Protein AF-A0A549T3A5-F1 (afdb_monomer)

Structure (mmCIF, N/CA/C/O backbone):
data_AF-A0A549T3A5-F1
#
_entry.id   AF-A0A549T3A5-F1
#
loop_
_atom_site.group_PDB
_atom_site.id
_atom_site.type_symbol
_atom_site.label_atom_id
_atom_site.label_alt_id
_atom_site.label_comp_id
_atom_site.label_asym_id
_atom_site.label_entity_id
_atom_site.label_seq_id
_atom_site.pdbx_PDB_ins_code
_atom_site.Cartn_x
_atom_site.Cartn_y
_atom_site.Cartn_z
_atom_site.occupancy
_atom_site.B_iso_or_equiv
_atom_site.auth_seq_id
_atom_site.auth_comp_id
_atom_site.auth_asym_id
_atom_site.auth_atom_id
_atom_site.pdbx_PDB_model_num
ATOM 1 N N . MET A 1 1 ? 4.733 -8.637 24.201 1.00 44.66 1 MET A N 1
ATOM 2 C CA . MET A 1 1 ? 5.366 -8.102 22.976 1.00 44.66 1 MET A CA 1
ATOM 3 C C . MET A 1 1 ? 4.245 -7.622 22.065 1.00 44.66 1 MET A C 1
ATOM 5 O O . MET A 1 1 ? 3.293 -8.374 21.886 1.00 44.66 1 MET A O 1
ATOM 9 N N . ARG A 1 2 ? 4.259 -6.361 21.609 1.00 56.56 2 ARG A N 1
ATOM 10 C CA . ARG A 1 2 ? 3.266 -5.871 20.633 1.00 56.56 2 ARG A CA 1
ATOM 11 C C . ARG A 1 2 ? 3.615 -6.485 19.278 1.00 56.56 2 ARG A C 1
ATOM 13 O O . ARG A 1 2 ? 4.779 -6.457 18.906 1.00 56.56 2 ARG A O 1
ATOM 20 N N . SER A 1 3 ? 2.642 -7.052 18.569 1.00 67.75 3 SER A N 1
ATOM 21 C CA . SER A 1 3 ? 2.869 -7.492 17.190 1.00 67.75 3 SER A CA 1
ATOM 22 C C . SER A 1 3 ? 3.254 -6.287 16.320 1.00 67.75 3 SER A C 1
ATOM 24 O O . SER A 1 3 ? 2.681 -5.211 16.525 1.00 67.75 3 SER A O 1
ATOM 26 N N . PRO A 1 4 ? 4.191 -6.445 15.369 1.00 80.88 4 PRO A N 1
ATOM 27 C CA . PRO A 1 4 ? 4.585 -5.362 14.477 1.00 80.88 4 PRO A CA 1
ATOM 28 C C . PRO A 1 4 ? 3.383 -4.869 13.663 1.00 80.88 4 PRO A C 1
ATOM 30 O O . PRO A 1 4 ? 2.460 -5.632 13.358 1.00 80.88 4 PRO A O 1
ATOM 33 N N . ALA A 1 5 ? 3.380 -3.578 13.325 1.00 88.69 5 ALA A N 1
ATOM 34 C CA . ALA A 1 5 ? 2.306 -2.991 12.536 1.00 88.69 5 ALA A CA 1
ATOM 35 C C . ALA A 1 5 ? 2.225 -3.657 11.153 1.00 88.69 5 ALA A C 1
ATOM 37 O O . ALA A 1 5 ? 3.236 -3.957 10.514 1.00 88.69 5 ALA A O 1
ATOM 38 N N . ARG A 1 6 ? 0.998 -3.879 10.676 1.00 96.06 6 ARG A N 1
ATOM 39 C CA . ARG A 1 6 ? 0.755 -4.353 9.311 1.00 96.06 6 ARG A CA 1
ATOM 40 C C . ARG A 1 6 ? 0.978 -3.210 8.327 1.00 96.06 6 ARG A C 1
ATOM 42 O O . ARG A 1 6 ? 0.420 -2.124 8.515 1.00 96.06 6 ARG A O 1
ATOM 49 N N . LEU A 1 7 ? 1.763 -3.485 7.289 1.00 98.06 7 LEU A N 1
ATOM 50 C CA . LEU A 1 7 ? 2.122 -2.524 6.252 1.00 98.06 7 LEU A CA 1
ATOM 51 C C . LEU A 1 7 ? 1.166 -2.619 5.064 1.00 98.06 7 LEU A C 1
ATOM 53 O O . LEU A 1 7 ? 0.829 -3.714 4.609 1.00 98.06 7 LEU A O 1
ATOM 57 N N . TYR A 1 8 ? 0.774 -1.468 4.534 1.00 98.62 8 TYR A N 1
ATOM 58 C CA . TYR A 1 8 ? 0.160 -1.336 3.221 1.00 98.62 8 TYR A CA 1
ATOM 59 C C . TYR A 1 8 ? 1.136 -0.652 2.258 1.00 98.62 8 TYR A C 1
ATOM 61 O O . TYR A 1 8 ? 1.760 0.343 2.624 1.00 98.62 8 TYR A O 1
ATOM 69 N N . LEU A 1 9 ? 1.247 -1.169 1.037 1.00 98.56 9 LEU A N 1
ATOM 70 C CA . LEU A 1 9 ? 2.078 -0.634 -0.036 1.00 98.56 9 LEU A CA 1
ATOM 71 C C . LEU A 1 9 ? 1.179 -0.040 -1.115 1.00 98.56 9 LEU A C 1
ATOM 73 O O . LEU A 1 9 ? 0.385 -0.748 -1.743 1.00 98.56 9 LEU A O 1
ATOM 77 N N . ASP A 1 10 ? 1.320 1.260 -1.335 1.00 98.31 10 ASP A N 1
ATOM 78 C CA . ASP A 1 10 ? 0.725 1.932 -2.478 1.00 98.31 10 ASP A CA 1
ATOM 79 C C . ASP A 1 10 ? 1.409 1.522 -3.796 1.00 98.31 10 ASP A C 1
ATOM 81 O O . ASP A 1 10 ? 2.513 0.972 -3.808 1.00 98.31 10 ASP A O 1
ATOM 85 N N . THR A 1 11 ? 0.778 1.809 -4.932 1.00 98.31 11 THR A N 1
ATOM 86 C CA . THR A 1 11 ? 1.299 1.421 -6.248 1.00 98.31 11 THR A CA 1
ATOM 87 C C . THR A 1 11 ? 2.662 2.046 -6.528 1.00 98.31 11 THR A C 1
ATOM 89 O O . THR A 1 11 ? 3.558 1.372 -7.032 1.00 98.31 11 THR A O 1
ATOM 92 N N . ASN A 1 12 ? 2.868 3.309 -6.139 1.00 98.00 12 ASN A N 1
ATOM 93 C CA . ASN A 1 12 ? 4.163 3.974 -6.309 1.00 98.00 12 ASN A CA 1
AT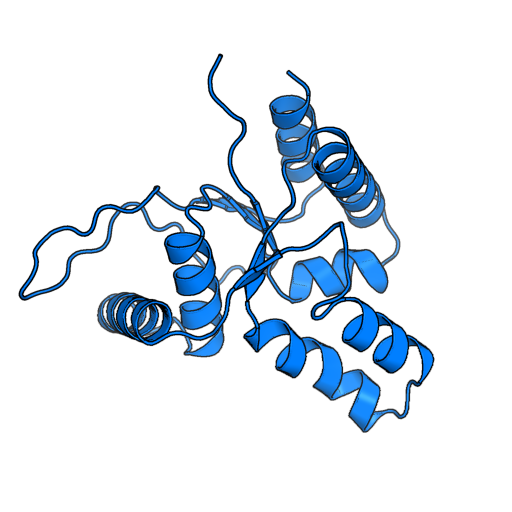OM 94 C C . ASN A 1 12 ? 5.299 3.306 -5.507 1.00 98.00 12 ASN A C 1
ATOM 96 O O . ASN A 1 12 ? 6.448 3.371 -5.934 1.00 98.00 12 ASN A O 1
ATOM 100 N N . ILE A 1 13 ? 4.989 2.600 -4.415 1.00 98.50 13 ILE A N 1
ATOM 101 C CA . ILE A 1 13 ? 5.972 1.852 -3.623 1.00 98.50 13 ILE A CA 1
ATOM 102 C C . ILE A 1 13 ? 6.375 0.566 -4.332 1.00 98.50 13 ILE A C 1
ATOM 104 O O . ILE A 1 13 ? 7.544 0.192 -4.330 1.00 98.50 13 ILE A O 1
ATOM 108 N N . LEU A 1 14 ? 5.425 -0.101 -4.986 1.00 97.88 14 LEU A N 1
ATOM 109 C CA . LEU A 1 14 ? 5.731 -1.279 -5.793 1.00 97.88 14 LEU A CA 1
ATOM 110 C C . LEU A 1 14 ? 6.549 -0.918 -7.041 1.00 97.88 14 LEU A C 1
ATOM 112 O O . LEU A 1 14 ? 7.467 -1.655 -7.402 1.00 97.88 14 LEU A O 1
ATOM 116 N N . ILE A 1 15 ? 6.270 0.241 -7.647 1.00 97.88 15 ILE A N 1
ATOM 117 C CA . ILE A 1 15 ? 7.094 0.806 -8.725 1.00 97.88 15 ILE A CA 1
ATOM 118 C C . ILE A 1 15 ? 8.499 1.130 -8.199 1.00 97.88 15 ILE A C 1
ATOM 120 O O . ILE A 1 15 ? 9.477 0.716 -8.816 1.00 97.88 15 ILE A O 1
ATOM 124 N N . LEU A 1 16 ? 8.620 1.798 -7.041 1.00 97.69 16 LEU A N 1
ATOM 125 C CA . LEU A 1 16 ? 9.909 2.064 -6.385 1.00 97.69 16 LEU A CA 1
ATOM 126 C C . LEU A 1 16 ? 10.706 0.771 -6.181 1.00 97.69 16 LEU A C 1
ATOM 128 O O . LEU A 1 16 ? 11.884 0.718 -6.515 1.00 97.69 16 LEU A O 1
ATOM 132 N N . PHE A 1 17 ? 10.058 -0.285 -5.689 1.00 97.56 17 PHE A N 1
ATOM 133 C CA . PHE A 1 17 ? 10.701 -1.571 -5.440 1.00 97.56 17 PHE A CA 1
ATOM 134 C C . PHE A 1 17 ? 11.262 -2.229 -6.710 1.00 97.56 17 PHE A C 1
ATOM 136 O O . PHE A 1 17 ? 12.339 -2.829 -6.656 1.00 97.56 17 PHE A O 1
ATOM 143 N N . LYS A 1 18 ? 10.539 -2.148 -7.836 1.00 96.69 18 LYS A N 1
ATOM 144 C CA . LYS A 1 18 ? 10.868 -2.893 -9.063 1.00 96.69 18 LYS A CA 1
ATOM 145 C C . LYS A 1 18 ? 11.641 -2.100 -10.108 1.00 96.69 18 LYS A C 1
ATOM 147 O O . LYS A 1 18 ? 12.462 -2.695 -10.802 1.00 96.69 18 LYS A O 1
ATOM 152 N N . GLU A 1 19 ? 11.346 -0.818 -10.273 1.00 96.25 19 GLU A N 1
ATOM 153 C CA . GLU A 1 19 ? 11.798 -0.033 -11.429 1.00 96.25 19 GLU A CA 1
ATOM 154 C C . GLU A 1 19 ? 12.895 0.983 -11.091 1.00 96.25 19 GLU A C 1
ATOM 156 O O . GLU A 1 19 ? 13.583 1.456 -11.993 1.00 96.25 19 GLU A O 1
ATOM 161 N N . ILE A 1 20 ? 13.082 1.327 -9.815 1.00 94.88 20 ILE A N 1
ATOM 162 C CA . ILE A 1 20 ? 14.032 2.362 -9.387 1.00 94.88 20 ILE A CA 1
ATOM 163 C C . ILE A 1 20 ? 15.301 1.713 -8.828 1.00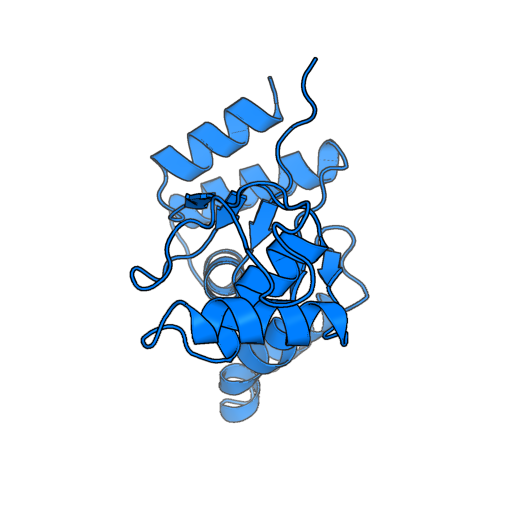 94.88 20 ILE A C 1
ATOM 165 O O . ILE A 1 20 ? 15.275 0.586 -8.345 1.00 94.88 20 ILE A O 1
ATOM 169 N N . GLN A 1 21 ? 16.429 2.414 -8.914 1.00 94.69 21 GLN A N 1
ATOM 170 C CA . GLN A 1 21 ? 17.692 2.030 -8.283 1.00 94.69 21 GLN A CA 1
ATOM 171 C C . GLN A 1 21 ? 18.116 3.153 -7.338 1.00 94.69 21 GLN A C 1
ATOM 173 O O . GLN A 1 21 ? 18.093 4.319 -7.734 1.00 94.69 21 GLN A O 1
ATOM 178 N N . GLY A 1 22 ? 18.485 2.813 -6.106 1.00 95.00 22 GLY A N 1
ATOM 179 C CA . GLY A 1 22 ? 18.926 3.790 -5.116 1.00 95.00 22 GLY A CA 1
ATOM 180 C C . GLY A 1 22 ? 18.743 3.319 -3.671 1.00 95.00 22 GLY A C 1
ATOM 181 O O . GLY A 1 22 ? 18.157 2.256 -3.443 1.00 95.00 22 GLY A O 1
ATOM 182 N N . PRO A 1 23 ? 19.210 4.119 -2.696 1.00 95.06 23 PRO A N 1
ATOM 183 C CA . PRO A 1 23 ? 19.193 3.760 -1.277 1.00 95.06 23 PRO A CA 1
ATOM 184 C C . PRO A 1 23 ? 17.796 3.407 -0.757 1.00 95.06 23 PRO A C 1
ATOM 186 O O . PRO A 1 23 ? 17.624 2.425 -0.036 1.00 95.06 23 PRO A O 1
ATOM 189 N N . GLU A 1 24 ? 16.767 4.151 -1.164 1.00 96.06 24 GLU A N 1
ATOM 190 C CA . GLU A 1 24 ? 15.383 3.898 -0.765 1.00 96.06 24 GLU A CA 1
ATOM 191 C C . GLU A 1 24 ? 14.883 2.546 -1.281 1.00 96.06 24 GLU A C 1
ATOM 193 O O . GLU A 1 24 ? 14.196 1.820 -0.562 1.00 96.06 24 GLU A O 1
ATOM 198 N N . GLN A 1 25 ? 15.260 2.167 -2.506 1.00 97.25 25 GLN A N 1
ATOM 199 C CA . GLN A 1 25 ? 14.890 0.870 -3.066 1.00 97.25 25 GLN A CA 1
ATOM 200 C C . GLN A 1 25 ? 15.596 -0.277 -2.331 1.00 97.25 25 GLN A C 1
ATOM 202 O O . GLN A 1 25 ? 14.946 -1.271 -2.003 1.00 97.25 25 GLN A O 1
ATOM 207 N N . GLU A 1 26 ? 16.881 -0.127 -2.002 1.00 97.25 26 GLU A N 1
ATOM 208 C CA . GLU A 1 26 ? 17.642 -1.123 -1.237 1.00 97.25 26 GLU A CA 1
ATOM 209 C C . GLU A 1 26 ? 17.057 -1.322 0.169 1.00 97.25 26 GLU A C 1
ATOM 211 O O . GLU A 1 26 ? 16.871 -2.454 0.630 1.00 97.25 26 GLU A O 1
ATOM 216 N N . ARG A 1 27 ? 16.698 -0.223 0.844 1.00 97.44 27 ARG A N 1
ATOM 217 C CA . ARG A 1 27 ? 16.055 -0.255 2.166 1.00 97.44 27 ARG A CA 1
ATOM 218 C C . ARG A 1 27 ? 14.668 -0.876 2.106 1.00 97.44 27 ARG A C 1
ATOM 220 O O . ARG A 1 27 ? 14.338 -1.704 2.954 1.00 97.44 27 ARG A O 1
ATOM 227 N N . LEU A 1 28 ? 13.875 -0.538 1.091 1.00 98.00 28 LEU A N 1
ATOM 228 C CA . LEU A 1 28 ? 12.571 -1.151 0.870 1.00 98.00 28 LEU A CA 1
ATOM 229 C C . LEU A 1 28 ? 12.708 -2.658 0.612 1.00 98.00 28 LEU A C 1
ATOM 231 O O . LEU A 1 28 ? 11.960 -3.443 1.188 1.00 98.00 28 LEU A O 1
ATOM 235 N N . ALA A 1 29 ? 13.689 -3.087 -0.183 1.00 97.56 29 ALA A N 1
ATOM 236 C CA . ALA A 1 29 ? 13.949 -4.503 -0.423 1.00 97.56 29 ALA A CA 1
ATOM 237 C C . ALA A 1 29 ? 14.314 -5.250 0.872 1.00 97.56 29 ALA A C 1
ATOM 239 O O . ALA A 1 29 ? 13.790 -6.340 1.117 1.00 97.56 29 ALA A O 1
ATOM 240 N N . ALA A 1 30 ? 15.148 -4.653 1.729 1.00 97.25 30 ALA A N 1
ATOM 241 C CA . ALA A 1 30 ? 15.482 -5.209 3.040 1.00 97.25 30 ALA A CA 1
ATOM 242 C C . ALA A 1 30 ? 14.249 -5.320 3.957 1.00 97.25 30 ALA A C 1
ATOM 244 O O . ALA A 1 30 ? 14.030 -6.368 4.569 1.00 97.25 30 ALA A O 1
ATOM 245 N N . LEU A 1 31 ? 13.402 -4.286 3.993 1.00 97.44 31 LEU A N 1
ATOM 246 C CA . LEU A 1 31 ? 12.131 -4.293 4.724 1.00 97.44 31 LEU A CA 1
ATOM 247 C C . LEU A 1 31 ? 11.206 -5.419 4.251 1.00 97.44 31 LEU A C 1
ATOM 249 O O . LEU A 1 31 ? 10.711 -6.197 5.066 1.00 97.44 31 LEU A O 1
ATOM 253 N N . LEU A 1 32 ? 11.008 -5.561 2.939 1.00 96.75 32 LEU A N 1
ATOM 254 C CA . LEU A 1 32 ? 10.151 -6.607 2.374 1.00 96.75 32 LEU A CA 1
ATOM 255 C C . LEU A 1 32 ? 10.713 -8.016 2.620 1.00 96.75 32 LEU A C 1
ATOM 257 O O . LEU A 1 32 ? 9.950 -8.950 2.884 1.00 96.75 32 LEU A O 1
ATOM 261 N N . ALA A 1 33 ? 12.038 -8.179 2.588 1.00 96.31 33 ALA A N 1
ATOM 262 C CA . ALA A 1 33 ? 12.691 -9.439 2.931 1.00 96.31 33 ALA A CA 1
ATOM 263 C C . ALA A 1 33 ? 12.464 -9.818 4.406 1.00 96.31 33 ALA A C 1
ATOM 265 O O . ALA A 1 33 ? 12.121 -10.970 4.687 1.00 96.31 33 ALA A O 1
ATOM 266 N N . ALA A 1 34 ? 12.579 -8.857 5.328 1.00 95.62 34 ALA A N 1
ATOM 267 C CA . ALA A 1 34 ? 12.289 -9.059 6.749 1.00 95.62 34 ALA A CA 1
ATOM 268 C C . ALA A 1 34 ? 10.801 -9.364 7.000 1.00 95.62 34 ALA A C 1
ATOM 270 O O . ALA A 1 34 ? 10.468 -10.290 7.738 1.00 95.62 34 ALA A O 1
ATOM 271 N N . CYS A 1 35 ? 9.887 -8.662 6.323 1.00 95.38 35 CYS A N 1
ATOM 272 C CA . CYS A 1 35 ? 8.454 -8.968 6.357 1.00 95.38 35 CYS A CA 1
ATOM 273 C C . CYS A 1 35 ? 8.182 -10.425 5.978 1.00 95.38 35 CYS A C 1
ATOM 275 O O . CYS A 1 35 ? 7.432 -11.123 6.662 1.00 95.38 35 CYS A O 1
ATOM 277 N N . ARG A 1 36 ? 8.816 -10.900 4.902 1.00 94.06 36 ARG A N 1
ATOM 278 C CA . ARG A 1 36 ? 8.665 -12.278 4.437 1.00 94.06 36 ARG A CA 1
ATOM 279 C C . ARG A 1 36 ? 9.236 -13.290 5.430 1.00 94.06 36 ARG A C 1
ATOM 281 O O . ARG A 1 36 ? 8.579 -14.298 5.674 1.00 94.06 36 ARG A O 1
ATOM 288 N N . SER A 1 37 ? 10.424 -13.052 5.991 1.00 93.31 37 SER A N 1
ATOM 289 C CA . SER A 1 37 ? 11.053 -13.991 6.933 1.00 93.31 37 SER A CA 1
ATOM 290 C C . SER A 1 37 ? 10.273 -14.123 8.243 1.00 93.31 37 SER A C 1
ATOM 292 O O . SER A 1 37 ? 10.205 -15.213 8.805 1.00 93.31 37 SER A O 1
ATOM 294 N N . LEU A 1 38 ? 9.630 -13.041 8.687 1.00 93.00 38 LEU A N 1
ATOM 295 C CA . LEU A 1 38 ? 8.828 -12.994 9.912 1.00 93.00 38 LEU A CA 1
ATOM 296 C C . LEU A 1 38 ? 7.348 -13.353 9.692 1.00 93.00 38 LEU A C 1
ATOM 298 O O . LEU A 1 38 ? 6.570 -13.372 10.643 1.00 93.00 38 LEU A O 1
ATOM 302 N N . GLY A 1 39 ? 6.929 -13.607 8.448 1.00 92.62 39 GLY A N 1
ATOM 303 C CA . GLY A 1 39 ? 5.528 -13.874 8.104 1.00 92.62 39 GLY A CA 1
ATOM 304 C C .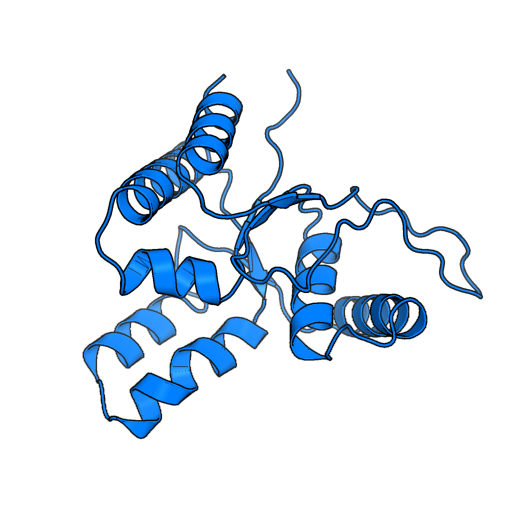 GLY A 1 39 ? 4.599 -12.654 8.209 1.00 92.62 39 GLY A C 1
ATOM 305 O O . GLY A 1 39 ? 3.382 -12.807 8.109 1.00 92.62 39 GLY A O 1
ATOM 306 N N . ASN A 1 40 ? 5.139 -11.441 8.369 1.00 93.56 40 ASN A N 1
ATOM 307 C CA . ASN A 1 40 ? 4.383 -10.185 8.367 1.00 93.56 40 ASN A CA 1
ATOM 308 C C . ASN A 1 40 ? 4.238 -9.646 6.934 1.00 93.56 40 ASN A C 1
ATOM 310 O O . ASN A 1 40 ? 4.789 -8.604 6.578 1.00 93.56 40 ASN A O 1
ATOM 314 N N . ILE A 1 41 ? 3.543 -10.411 6.090 1.00 95.62 41 ILE A N 1
ATOM 315 C CA . ILE A 1 41 ? 3.410 -10.136 4.655 1.00 95.62 41 ILE A CA 1
ATOM 316 C C . ILE A 1 41 ? 2.610 -8.830 4.432 1.00 95.62 41 ILE A C 1
ATOM 318 O O . ILE A 1 41 ? 1.474 -8.737 4.910 1.00 95.62 41 ILE A O 1
ATOM 322 N N . PRO A 1 42 ? 3.155 -7.840 3.696 1.00 97.38 42 PRO A N 1
ATOM 323 C CA . PRO A 1 42 ? 2.493 -6.562 3.435 1.00 97.38 42 PRO A CA 1
ATOM 324 C C . PRO A 1 42 ? 1.252 -6.707 2.548 1.00 97.38 42 PRO A C 1
ATOM 326 O O . PRO A 1 42 ? 1.070 -7.710 1.858 1.00 97.38 42 PRO A O 1
ATOM 329 N N . PHE A 1 43 ? 0.408 -5.676 2.545 1.00 98.00 43 PHE A N 1
ATOM 330 C CA . PHE A 1 43 ? -0.840 -5.625 1.786 1.00 98.00 43 PHE A CA 1
ATOM 331 C C . PHE A 1 43 ? -0.795 -4.579 0.670 1.00 98.00 43 PHE A C 1
ATOM 333 O O . PHE A 1 43 ? -0.144 -3.551 0.801 1.00 98.00 43 PHE A O 1
ATOM 340 N N . THR A 1 44 ? -1.556 -4.799 -0.394 1.00 98.31 44 THR A N 1
ATOM 341 C CA . THR A 1 44 ? -1.938 -3.772 -1.374 1.00 98.31 44 THR A CA 1
ATOM 342 C C . THR A 1 44 ? -3.382 -4.002 -1.840 1.00 98.31 44 THR A C 1
ATOM 344 O O . THR A 1 44 ? -4.020 -4.969 -1.416 1.00 98.31 44 THR A O 1
ATOM 347 N N . SER A 1 45 ? -3.939 -3.140 -2.690 1.00 97.94 45 SER A N 1
ATOM 348 C CA . SER A 1 45 ? -5.288 -3.309 -3.250 1.00 97.94 45 SER A CA 1
ATOM 349 C C . SER A 1 45 ? -5.254 -4.088 -4.564 1.00 97.94 45 SER A C 1
ATOM 351 O O . SER A 1 45 ? -4.308 -3.976 -5.334 1.00 97.94 45 SER A O 1
ATOM 353 N N . MET A 1 46 ? -6.331 -4.807 -4.900 1.00 96.31 46 MET A N 1
ATOM 354 C CA . MET A 1 46 ? -6.521 -5.323 -6.266 1.00 96.31 46 MET A CA 1
ATOM 355 C C . MET A 1 46 ? -6.541 -4.197 -7.313 1.00 96.31 46 MET A C 1
ATOM 357 O O . MET A 1 46 ? -6.270 -4.462 -8.482 1.00 96.31 46 MET A O 1
ATOM 361 N N . LEU A 1 47 ? -6.831 -2.948 -6.917 1.00 97.75 47 LEU A N 1
ATOM 362 C CA . LEU A 1 47 ? -6.754 -1.790 -7.812 1.00 97.75 47 LEU A CA 1
ATOM 363 C C . LEU A 1 47 ? -5.345 -1.589 -8.389 1.00 97.75 47 LEU A C 1
ATOM 365 O O . LEU A 1 47 ? -5.213 -1.259 -9.567 1.00 97.75 47 LEU A O 1
ATOM 369 N N . THR A 1 48 ? -4.309 -1.883 -7.603 1.00 97.50 48 THR A N 1
ATOM 370 C CA . THR A 1 48 ? -2.901 -1.776 -8.000 1.00 97.50 48 THR A CA 1
ATOM 371 C C . THR A 1 48 ? -2.579 -2.560 -9.266 1.00 97.50 48 THR A C 1
ATOM 373 O O . THR A 1 48 ? -1.734 -2.133 -10.046 1.00 97.50 48 THR A O 1
ATOM 376 N N . TYR A 1 49 ? -3.286 -3.662 -9.533 1.00 96.25 49 TYR A N 1
ATOM 377 C CA . TYR A 1 49 ? -3.129 -4.404 -10.784 1.00 96.25 49 TYR A CA 1
ATOM 378 C C . TYR A 1 49 ? -3.422 -3.533 -12.011 1.00 96.25 49 TYR A C 1
ATOM 380 O O . TYR A 1 49 ? -2.636 -3.493 -12.957 1.00 96.25 49 TYR A O 1
ATOM 388 N N . SER A 1 50 ? -4.528 -2.785 -11.965 1.00 96.19 50 SER A N 1
ATOM 389 C CA . SER A 1 50 ? -4.890 -1.870 -13.044 1.00 96.19 50 SER A CA 1
ATOM 390 C C . SER A 1 50 ? -3.879 -0.740 -13.176 1.00 96.19 50 SER A C 1
ATOM 392 O O . SER A 1 50 ? -3.609 -0.319 -14.293 1.00 96.19 50 SER A O 1
ATOM 394 N N . GLU A 1 51 ? -3.349 -0.230 -12.066 1.00 97.81 51 GLU A N 1
ATOM 395 C CA . GLU A 1 51 ? -2.448 0.923 -12.072 1.00 97.81 51 GLU A CA 1
ATOM 396 C C . GLU A 1 51 ? -1.044 0.566 -12.577 1.00 97.81 51 GLU A C 1
ATOM 398 O O . GLU A 1 51 ? -0.475 1.307 -13.380 1.00 97.81 51 GLU A O 1
ATOM 403 N N . LEU A 1 52 ? -0.511 -0.589 -12.167 1.00 97.62 52 LEU A N 1
ATOM 404 C CA . LEU A 1 52 ? 0.804 -1.075 -12.591 1.00 97.62 52 LEU A CA 1
ATOM 405 C C . LEU A 1 52 ? 0.855 -1.402 -14.085 1.00 97.62 52 LEU A C 1
ATOM 407 O O . LEU A 1 52 ? 1.876 -1.167 -14.728 1.00 97.62 52 LEU A O 1
ATOM 411 N N . LEU A 1 53 ? -0.228 -1.939 -14.655 1.00 97.31 53 LEU A N 1
ATOM 412 C CA . LEU A 1 53 ? -0.215 -2.454 -16.024 1.00 97.31 53 LEU A CA 1
ATOM 413 C C . LEU A 1 53 ? -0.402 -1.397 -17.117 1.00 97.31 53 LEU A C 1
ATOM 415 O O . LEU A 1 53 ? -0.034 -1.670 -18.259 1.00 97.31 53 LEU A O 1
ATOM 419 N N . VAL A 1 54 ? -0.912 -0.195 -16.813 1.00 96.81 54 VAL A N 1
ATOM 420 C CA . VAL A 1 54 ? -1.222 0.812 -17.852 1.00 96.81 54 VAL A CA 1
ATOM 421 C C . VAL A 1 54 ? -0.009 1.117 -18.735 1.00 96.81 54 VAL A C 1
ATOM 423 O O . VAL A 1 54 ? -0.090 1.004 -19.959 1.00 96.81 54 VAL A O 1
ATOM 426 N N . LYS A 1 55 ? 1.124 1.499 -18.130 1.00 97.12 55 LYS A N 1
ATOM 427 C CA . LYS A 1 55 ? 2.332 1.882 -18.880 1.00 97.12 55 LYS A CA 1
ATOM 428 C C . LYS A 1 55 ? 3.008 0.683 -19.563 1.00 97.12 55 LYS A C 1
ATOM 430 O O . LYS A 1 55 ? 3.312 0.806 -20.750 1.00 97.12 55 LYS A O 1
ATOM 435 N N . PRO A 1 56 ? 3.233 -0.466 -18.891 1.00 97.56 56 PRO A N 1
ATOM 436 C CA . PRO A 1 56 ? 3.800 -1.644 -19.541 1.00 97.56 56 PRO A CA 1
ATOM 437 C C . PRO A 1 56 ? 2.989 -2.130 -20.744 1.00 97.56 56 PRO A C 1
ATOM 439 O O . PRO A 1 56 ? 3.583 -2.407 -21.784 1.00 97.56 56 PRO A O 1
ATOM 442 N N . LEU A 1 57 ? 1.653 -2.167 -20.644 1.00 98.25 57 LEU A N 1
ATOM 443 C CA . LEU A 1 57 ? 0.780 -2.564 -21.753 1.00 98.25 57 LEU A CA 1
ATOM 444 C C . LEU A 1 57 ? 0.856 -1.577 -22.920 1.00 98.25 57 LEU A C 1
ATOM 446 O O . LEU A 1 57 ? 1.015 -2.002 -24.061 1.00 98.25 57 LEU A O 1
ATOM 450 N N . ALA A 1 58 ? 0.798 -0.270 -22.643 1.00 98.06 58 ALA A N 1
ATOM 451 C CA . ALA A 1 58 ? 0.894 0.759 -23.678 1.00 98.06 58 ALA A CA 1
ATOM 452 C C . ALA A 1 58 ? 2.228 0.706 -24.445 1.00 98.06 58 ALA A C 1
ATOM 454 O O . ALA A 1 58 ? 2.257 0.945 -25.650 1.00 98.06 58 ALA A O 1
ATOM 455 N N . ASN A 1 59 ? 3.317 0.359 -23.755 1.00 97.56 59 ASN A N 1
ATOM 456 C CA . ASN A 1 59 ? 4.663 0.314 -24.327 1.00 97.56 59 ASN A CA 1
ATOM 457 C C . ASN A 1 59 ? 5.071 -1.075 -24.847 1.00 97.56 59 ASN A C 1
ATOM 459 O O . ASN A 1 59 ? 6.178 -1.225 -25.360 1.00 97.56 59 ASN A O 1
ATOM 463 N N . GLY A 1 60 ? 4.234 -2.103 -24.677 1.00 97.50 60 GLY A N 1
ATOM 464 C CA . GLY A 1 60 ? 4.586 -3.485 -25.016 1.00 97.50 60 GLY A CA 1
ATOM 465 C C . GLY A 1 60 ? 5.757 -4.053 -24.201 1.00 97.50 60 GLY A C 1
ATOM 466 O O . GLY A 1 60 ? 6.470 -4.931 -24.687 1.00 97.50 60 GLY A O 1
ATOM 467 N N . ASN A 1 61 ? 5.985 -3.565 -22.975 1.00 98.06 61 ASN A N 1
ATOM 468 C CA . ASN A 1 61 ? 7.074 -4.030 -22.112 1.00 98.06 61 ASN A CA 1
ATOM 469 C C . ASN A 1 61 ? 6.709 -5.377 -21.470 1.00 98.06 61 ASN A C 1
ATOM 471 O O . ASN A 1 61 ? 6.132 -5.429 -20.382 1.00 98.06 61 ASN A O 1
ATOM 475 N N . ARG A 1 62 ? 7.044 -6.464 -22.171 1.00 97.88 62 ARG A N 1
ATOM 476 C CA . ARG A 1 62 ? 6.704 -7.841 -21.782 1.00 97.88 62 ARG A CA 1
ATOM 477 C C . ARG A 1 62 ? 7.239 -8.215 -20.399 1.00 97.88 62 ARG A C 1
ATOM 479 O O . ARG A 1 62 ? 6.487 -8.782 -19.616 1.00 97.88 62 ARG A O 1
ATOM 486 N N . ASP A 1 63 ? 8.465 -7.818 -20.070 1.00 97.31 63 ASP A N 1
ATOM 487 C CA . ASP A 1 63 ? 9.110 -8.171 -18.799 1.00 97.31 63 ASP A CA 1
ATOM 488 C C . ASP A 1 63 ? 8.371 -7.580 -17.586 1.00 97.31 63 ASP A C 1
ATOM 490 O O . ASP A 1 63 ? 8.191 -8.248 -16.560 1.00 97.31 63 ASP A O 1
ATOM 494 N N . LEU A 1 64 ? 7.916 -6.324 -17.685 1.00 96.88 64 LEU A N 1
ATOM 495 C CA . LEU A 1 64 ? 7.122 -5.695 -16.624 1.00 96.88 64 LEU A CA 1
ATOM 496 C C . LEU A 1 64 ? 5.705 -6.265 -16.550 1.00 96.88 64 LEU A C 1
ATOM 498 O O . LEU A 1 64 ? 5.203 -6.453 -15.444 1.00 96.88 64 LEU A O 1
ATOM 502 N N . ILE A 1 65 ? 5.081 -6.580 -17.690 1.00 96.94 65 ILE A N 1
ATOM 503 C CA . ILE A 1 65 ? 3.766 -7.238 -17.716 1.00 96.94 65 ILE A CA 1
ATOM 504 C C . ILE A 1 65 ? 3.849 -8.579 -16.979 1.00 96.94 65 ILE A C 1
ATOM 506 O O . ILE A 1 65 ? 3.132 -8.779 -16.002 1.00 96.94 65 ILE A O 1
ATOM 510 N N . GLU A 1 66 ? 4.780 -9.452 -17.371 1.00 95.38 66 GLU A N 1
ATOM 511 C CA . GLU A 1 66 ? 4.963 -10.768 -16.747 1.00 95.38 66 GLU A CA 1
ATOM 512 C C . GLU A 1 66 ? 5.290 -10.648 -15.251 1.00 95.38 66 GLU A C 1
ATOM 514 O O . GLU A 1 66 ? 4.749 -11.394 -14.430 1.00 95.38 66 GLU A O 1
ATOM 519 N N . THR A 1 67 ? 6.117 -9.667 -14.867 1.00 94.81 67 THR A N 1
ATOM 520 C CA . THR A 1 67 ? 6.420 -9.401 -13.452 1.00 94.81 67 THR A CA 1
ATOM 521 C C . THR A 1 67 ? 5.157 -9.028 -12.668 1.00 94.81 67 THR A C 1
ATOM 523 O O . THR A 1 67 ? 4.890 -9.620 -11.620 1.00 94.81 67 THR A O 1
ATOM 526 N N . TYR A 1 68 ? 4.394 -8.037 -13.136 1.00 95.56 68 TYR A N 1
ATOM 527 C CA . TYR A 1 68 ? 3.249 -7.494 -12.402 1.00 95.56 68 TYR A CA 1
ATOM 528 C C . TYR A 1 68 ? 2.056 -8.446 -12.377 1.00 95.56 68 TYR A C 1
ATOM 530 O O . TYR A 1 68 ? 1.391 -8.553 -11.345 1.00 95.56 68 TYR A O 1
ATOM 538 N N . GLU A 1 69 ? 1.826 -9.212 -13.443 1.00 93.25 69 GLU A N 1
ATOM 539 C CA . GLU A 1 69 ? 0.859 -10.312 -13.420 1.00 93.25 69 GLU A CA 1
ATOM 540 C C . GLU A 1 69 ? 1.271 -11.410 -12.434 1.00 93.25 69 GLU A C 1
ATOM 542 O O . GLU A 1 69 ? 0.433 -11.911 -11.686 1.00 93.25 69 GLU A O 1
ATOM 547 N N . GLY A 1 70 ? 2.566 -11.735 -12.356 1.00 92.06 70 GLY A N 1
ATOM 548 C CA . GLY A 1 70 ? 3.093 -12.707 -11.396 1.00 92.06 70 GLY A CA 1
ATOM 549 C C . GLY A 1 70 ? 2.919 -12.293 -9.931 1.00 92.06 70 GLY A C 1
ATOM 550 O O . GLY A 1 70 ? 2.837 -13.153 -9.050 1.00 92.06 70 GLY A O 1
ATOM 551 N N . TRP A 1 71 ? 2.832 -10.993 -9.644 1.00 92.50 71 TRP A N 1
ATOM 552 C CA . TRP A 1 71 ? 2.564 -10.508 -8.291 1.00 92.50 71 TRP A CA 1
ATOM 553 C C . TRP A 1 71 ? 1.110 -10.704 -7.863 1.00 92.50 71 TRP A C 1
ATOM 555 O O . TRP A 1 71 ? 0.850 -10.975 -6.690 1.00 92.50 71 TRP A O 1
ATOM 565 N N . MET A 1 72 ? 0.160 -10.632 -8.795 1.00 83.62 72 MET A N 1
ATOM 566 C CA . MET A 1 72 ? -1.262 -10.725 -8.473 1.00 83.62 72 MET A CA 1
ATOM 567 C C . MET A 1 72 ? -1.703 -12.184 -8.325 1.00 83.62 72 MET A C 1
ATOM 569 O O . MET A 1 72 ? -1.773 -12.952 -9.280 1.00 83.62 72 MET A O 1
ATOM 573 N N . GLY A 1 73 ? -2.003 -12.583 -7.087 1.00 63.66 73 GLY A N 1
ATOM 574 C CA . GLY A 1 73 ? -2.566 -13.900 -6.767 1.00 63.66 73 GLY A CA 1
ATOM 575 C C . GLY A 1 73 ? -1.561 -15.054 -6.674 1.00 63.66 73 GLY A C 1
ATOM 576 O O . GLY A 1 73 ? -1.970 -16.175 -6.375 1.00 63.66 73 GLY A O 1
ATOM 577 N N . ARG A 1 74 ? -0.261 -14.810 -6.900 1.00 67.94 74 ARG A N 1
ATOM 578 C CA . ARG A 1 74 ? 0.798 -15.837 -6.793 1.00 67.94 74 ARG A CA 1
ATOM 579 C C . ARG A 1 74 ? 1.999 -15.432 -5.939 1.00 67.94 74 ARG A C 1
ATOM 581 O O . ARG A 1 74 ? 2.803 -16.295 -5.587 1.00 67.94 74 ARG A O 1
ATOM 588 N N . ALA A 1 75 ? 2.142 -14.156 -5.587 1.00 79.19 75 ALA A N 1
ATOM 589 C CA . ALA A 1 75 ? 3.259 -13.710 -4.767 1.00 79.19 75 ALA A CA 1
ATOM 590 C C . ALA A 1 75 ? 3.127 -14.197 -3.320 1.00 79.19 75 ALA A C 1
ATOM 592 O O . ALA A 1 75 ? 2.221 -13.804 -2.595 1.00 79.19 75 ALA A O 1
ATOM 593 N N . SER A 1 76 ? 4.113 -14.959 -2.844 1.00 87.56 76 SER A N 1
ATOM 594 C CA . SER A 1 76 ? 4.219 -15.327 -1.424 1.00 87.56 76 SER A CA 1
ATOM 595 C C . SER A 1 76 ? 4.652 -14.164 -0.516 1.00 87.56 76 SER A C 1
ATOM 597 O O . SER A 1 76 ? 4.907 -14.375 0.664 1.00 87.56 76 SER A O 1
ATOM 599 N N . TRP A 1 77 ? 4.863 -12.971 -1.077 1.00 93.62 77 TRP A N 1
ATOM 600 C CA . TRP A 1 77 ? 5.438 -11.810 -0.391 1.00 93.62 77 TRP A CA 1
ATOM 601 C C . TRP A 1 77 ? 4.497 -10.600 -0.366 1.00 93.62 77 TRP A C 1
ATOM 603 O O . TRP A 1 77 ? 4.846 -9.595 0.244 1.00 93.62 77 TRP A O 1
ATOM 613 N N . LEU A 1 78 ? 3.310 -10.691 -0.976 1.00 95.81 78 LEU A N 1
ATOM 614 C CA . LEU A 1 78 ? 2.353 -9.591 -1.054 1.00 95.81 78 LEU A CA 1
ATOM 615 C C . LEU A 1 78 ? 0.919 -10.119 -0.967 1.00 95.81 78 LEU A C 1
ATOM 617 O O . LEU A 1 78 ? 0.508 -10.954 -1.767 1.00 95.81 78 LEU A O 1
ATOM 621 N N . ASN A 1 79 ? 0.149 -9.606 -0.013 1.00 96.06 79 ASN A N 1
ATOM 622 C CA . ASN A 1 79 ? -1.280 -9.868 0.098 1.00 96.06 79 ASN A CA 1
ATOM 623 C C . ASN A 1 79 ? -2.068 -8.844 -0.722 1.00 96.06 79 ASN A C 1
ATOM 625 O O . ASN A 1 79 ? -1.835 -7.641 -0.609 1.00 96.06 79 ASN A O 1
ATOM 629 N N . THR A 1 80 ? -3.063 -9.299 -1.480 1.00 95.69 80 THR A N 1
ATOM 630 C CA . THR A 1 80 ? -3.914 -8.403 -2.270 1.00 95.69 80 THR A CA 1
ATOM 631 C C . THR A 1 80 ? -5.328 -8.346 -1.703 1.00 95.69 80 THR A C 1
ATOM 633 O O . THR A 1 80 ? -6.007 -9.363 -1.560 1.00 95.69 80 THR A O 1
ATOM 636 N N . VAL A 1 81 ? -5.786 -7.140 -1.371 1.00 97.06 81 VAL A N 1
ATOM 637 C CA . VAL A 1 81 ? -7.115 -6.891 -0.809 1.00 97.06 81 VAL A CA 1
ATOM 638 C C . VAL A 1 81 ? -8.132 -6.746 -1.948 1.00 97.06 81 VAL A C 1
ATOM 640 O O . VAL A 1 81 ? -7.978 -5.854 -2.788 1.00 97.06 81 VAL A O 1
ATOM 643 N N . PRO A 1 82 ? -9.195 -7.570 -1.998 1.00 96.56 82 PRO A N 1
ATOM 644 C CA . PRO A 1 82 ? -10.225 -7.449 -3.023 1.00 96.56 82 PRO A CA 1
ATOM 645 C C . PRO A 1 82 ? -11.047 -6.166 -2.846 1.00 96.56 82 PRO A C 1
ATOM 647 O O . PRO A 1 82 ? -11.333 -5.740 -1.722 1.00 96.56 82 PRO A O 1
ATOM 650 N N . ILE A 1 83 ? -11.512 -5.591 -3.960 1.00 97.44 83 ILE A N 1
ATOM 651 C CA . ILE A 1 83 ? -12.413 -4.428 -3.961 1.00 97.44 83 ILE A CA 1
ATOM 652 C C . ILE A 1 83 ? -13.828 -4.889 -3.575 1.00 97.44 83 ILE A C 1
ATOM 654 O O . ILE A 1 83 ? -14.701 -5.111 -4.409 1.00 97.44 83 ILE A O 1
ATOM 658 N N . SER A 1 84 ? -14.036 -5.093 -2.277 1.00 98.19 84 SER A N 1
ATOM 659 C CA . SER A 1 84 ? -15.314 -5.523 -1.705 1.00 98.19 84 SER A CA 1
ATOM 660 C C . SER A 1 84 ? -16.264 -4.349 -1.450 1.00 98.19 84 SER A C 1
ATOM 662 O O . SER A 1 84 ? -15.852 -3.190 -1.374 1.00 98.19 84 SER A O 1
ATOM 664 N N . SER A 1 85 ? -17.543 -4.644 -1.203 1.00 98.06 85 SER A N 1
ATOM 665 C CA . SER A 1 85 ? -18.527 -3.641 -0.766 1.00 98.06 85 SER A CA 1
ATOM 666 C C . SER A 1 85 ? -18.090 -2.890 0.499 1.00 98.06 85 SER A C 1
ATOM 668 O O . SER A 1 85 ? -18.346 -1.694 0.624 1.00 98.06 85 SER A O 1
ATOM 670 N N . LYS A 1 86 ? -17.373 -3.558 1.416 1.00 97.75 86 LYS A N 1
ATOM 671 C CA . LYS A 1 86 ? -16.799 -2.932 2.616 1.00 97.75 86 LYS A CA 1
ATOM 672 C C . LYS A 1 86 ? -15.716 -1.908 2.260 1.00 97.75 86 LYS A C 1
ATOM 674 O O . LYS A 1 86 ? -15.740 -0.809 2.808 1.00 97.75 86 LYS A O 1
ATOM 679 N N . VAL A 1 87 ? -14.811 -2.244 1.333 1.00 98.69 87 VAL A N 1
ATOM 680 C CA . VAL A 1 87 ? -13.785 -1.312 0.824 1.00 98.69 87 VAL A CA 1
ATOM 681 C C . VAL A 1 87 ? -14.453 -0.108 0.163 1.00 98.69 87 VAL A C 1
ATOM 683 O O . VAL A 1 87 ? -14.134 1.026 0.500 1.00 98.69 87 VAL A O 1
ATOM 686 N N . LEU A 1 88 ? -15.439 -0.333 -0.709 1.00 98.69 88 LEU A N 1
ATOM 687 C CA . LEU A 1 88 ? -16.145 0.747 -1.409 1.00 98.69 88 LEU A CA 1
ATOM 688 C C . LEU A 1 88 ? -16.933 1.662 -0.460 1.00 98.69 88 LEU A C 1
ATOM 690 O O . LEU A 1 88 ? -16.952 2.880 -0.652 1.00 98.69 88 LEU A O 1
ATOM 694 N N . LEU A 1 89 ? -17.545 1.108 0.591 1.00 98.19 89 LEU A N 1
ATOM 695 C CA . LEU A 1 89 ? -18.204 1.899 1.631 1.00 98.19 89 LEU A CA 1
ATOM 696 C C . LEU A 1 89 ? -17.199 2.787 2.373 1.00 98.19 89 LEU A C 1
ATOM 698 O O . LEU A 1 89 ? -17.436 3.983 2.522 1.00 98.19 89 LEU A O 1
ATOM 702 N N . ILE A 1 90 ? -16.074 2.222 2.818 1.00 98.31 90 ILE A N 1
ATOM 703 C CA . ILE A 1 90 ? -15.033 2.973 3.533 1.00 98.31 90 ILE A CA 1
ATOM 704 C C . ILE A 1 90 ? -14.424 4.050 2.628 1.00 98.31 90 ILE A C 1
ATOM 706 O O . ILE A 1 90 ? -14.307 5.195 3.054 1.00 98.31 90 ILE A O 1
ATOM 710 N N . ALA A 1 91 ? -14.139 3.737 1.362 1.00 98.31 91 ALA A N 1
ATOM 711 C CA . ALA A 1 91 ? -13.659 4.713 0.385 1.00 98.31 91 ALA A CA 1
ATOM 712 C C . ALA A 1 91 ? -14.659 5.868 0.198 1.00 98.31 91 ALA A C 1
ATOM 714 O O . ALA A 1 91 ? -14.269 7.033 0.114 1.00 98.31 91 ALA A O 1
ATOM 715 N N . SER A 1 92 ? -15.960 5.567 0.188 1.00 97.94 92 SER A N 1
ATOM 716 C CA . SER A 1 92 ? -17.014 6.584 0.103 1.00 97.94 92 SER A CA 1
ATOM 717 C C . SER A 1 92 ? -17.051 7.483 1.341 1.00 97.94 92 SER A C 1
ATOM 719 O O . SER A 1 92 ? -17.198 8.695 1.197 1.00 97.94 92 SER A O 1
ATOM 721 N N . LEU A 1 93 ? -16.865 6.924 2.543 1.00 97.62 93 LEU A N 1
ATOM 722 C CA . LEU A 1 93 ? -16.775 7.703 3.785 1.00 97.62 93 LEU A CA 1
ATOM 723 C C . LEU A 1 93 ? -15.551 8.628 3.791 1.00 97.62 93 LEU A C 1
ATOM 725 O O . LEU A 1 93 ? -15.690 9.809 4.098 1.00 97.62 93 LEU A O 1
ATOM 729 N N . ILE A 1 94 ? -14.379 8.122 3.392 1.00 97.38 94 ILE A N 1
ATOM 730 C CA . ILE A 1 94 ? -13.145 8.919 3.283 1.00 97.38 94 ILE A CA 1
ATOM 731 C C . ILE A 1 94 ? -13.371 10.113 2.345 1.00 97.38 94 ILE A C 1
ATOM 733 O O . ILE A 1 94 ? -13.060 11.253 2.686 1.00 97.38 94 ILE A O 1
ATOM 737 N N . ARG A 1 95 ? -13.984 9.878 1.181 1.00 96.62 95 ARG A N 1
ATOM 738 C CA . ARG A 1 95 ? -14.265 10.934 0.194 1.00 96.62 95 ARG A CA 1
ATOM 739 C C . ARG A 1 95 ? -15.367 11.900 0.615 1.00 96.62 95 ARG A C 1
ATOM 741 O O . ARG A 1 95 ? -15.347 13.055 0.202 1.00 96.62 95 ARG A O 1
ATOM 748 N N . ALA A 1 96 ? -16.321 11.461 1.431 1.00 95.56 96 ALA A N 1
ATOM 749 C CA . ALA A 1 96 ? -17.306 12.364 2.019 1.00 95.56 96 ALA A CA 1
ATOM 750 C C . ALA A 1 96 ? -16.643 13.350 3.000 1.00 95.56 96 ALA A C 1
ATOM 752 O O . ALA A 1 96 ? -17.040 14.513 3.052 1.00 95.56 96 ALA A O 1
ATOM 753 N N . GLY A 1 97 ? -15.612 12.901 3.729 1.00 91.62 97 GLY A N 1
ATOM 754 C CA . GLY A 1 97 ? -14.812 13.733 4.634 1.00 91.62 97 GLY A CA 1
ATOM 755 C C . GLY A 1 97 ? -13.726 14.573 3.949 1.00 91.62 97 GLY A C 1
ATOM 756 O O . GLY A 1 97 ? -13.303 15.585 4.499 1.00 91.62 97 GLY A O 1
ATOM 757 N N . SER A 1 98 ? -13.295 14.202 2.739 1.00 89.62 98 SER A N 1
ATOM 758 C CA . SER A 1 98 ? -12.231 14.888 1.995 1.00 89.62 98 SER A CA 1
ATOM 759 C C . SER A 1 98 ? -12.606 15.117 0.532 1.00 89.62 98 SER A C 1
ATOM 761 O O . SER A 1 98 ? -12.657 14.192 -0.277 1.00 89.62 98 SER A O 1
ATOM 763 N N . ARG A 1 99 ? -12.763 16.390 0.147 1.00 81.88 99 ARG A N 1
ATOM 764 C CA . ARG A 1 99 ? -13.030 16.775 -1.253 1.00 81.88 99 ARG A CA 1
ATOM 765 C C . ARG A 1 99 ? -11.837 16.573 -2.193 1.00 81.88 99 ARG A C 1
ATOM 767 O O . ARG A 1 99 ? -12.023 16.615 -3.405 1.00 81.88 99 ARG A O 1
ATOM 774 N N . LYS A 1 100 ? -10.623 16.412 -1.656 1.00 90.56 100 LYS A N 1
ATOM 775 C CA . LYS A 1 100 ? -9.388 16.293 -2.448 1.00 90.56 100 LYS A CA 1
ATOM 776 C C . LYS A 1 100 ? -9.057 14.844 -2.803 1.00 90.56 100 LYS A C 1
ATOM 778 O O . LYS A 1 100 ? -8.455 14.610 -3.845 1.00 90.56 100 LYS A O 1
ATOM 783 N N . THR A 1 101 ? -9.462 13.891 -1.963 1.00 93.75 101 THR A N 1
ATOM 784 C CA . THR A 1 101 ? -9.118 12.476 -2.131 1.00 93.75 101 THR A CA 1
ATOM 785 C C . THR A 1 101 ? -9.863 11.886 -3.327 1.00 93.75 101 THR A C 1
ATOM 787 O O . THR A 1 101 ? -11.102 11.853 -3.373 1.00 93.75 101 THR A O 1
ATOM 790 N N . LYS A 1 102 ? -9.108 11.418 -4.323 1.00 95.75 102 LYS A N 1
ATOM 791 C CA . LYS A 1 102 ? -9.682 10.792 -5.515 1.00 95.75 102 LYS A CA 1
ATOM 792 C C . LYS A 1 102 ? -10.118 9.364 -5.198 1.00 95.75 102 LYS A C 1
ATOM 794 O O . LYS A 1 102 ? -9.808 8.810 -4.148 1.00 95.75 102 LYS A O 1
ATOM 799 N N . LEU A 1 103 ? -10.906 8.773 -6.095 1.00 97.06 103 LEU A N 1
ATOM 800 C CA . LEU A 1 103 ? -11.406 7.414 -5.893 1.00 97.06 103 LEU A CA 1
ATOM 801 C C . LEU A 1 103 ? -10.284 6.365 -5.763 1.00 97.06 103 LEU A C 1
ATOM 803 O O . LEU A 1 103 ? -10.396 5.564 -4.838 1.00 97.06 103 LEU A O 1
ATOM 807 N N . PRO A 1 104 ? -9.222 6.364 -6.596 1.00 97.69 104 PRO A N 1
ATOM 808 C CA . PRO A 1 104 ? -8.123 5.408 -6.444 1.00 97.69 104 PRO A CA 1
ATOM 809 C C . PRO A 1 104 ? -7.461 5.485 -5.064 1.00 97.69 104 PRO A C 1
ATOM 811 O O . PRO A 1 104 ? -7.479 4.508 -4.318 1.00 97.69 104 PRO A O 1
ATOM 814 N N . ASP A 1 105 ? -7.043 6.684 -4.661 1.00 98.00 105 ASP A N 1
ATOM 815 C CA . ASP A 1 105 ? -6.475 6.973 -3.341 1.00 98.00 105 ASP A CA 1
ATOM 816 C C . ASP A 1 105 ? -7.378 6.484 -2.199 1.00 98.00 105 ASP A C 1
ATOM 818 O O . ASP A 1 105 ? -6.941 5.816 -1.260 1.00 98.00 105 ASP A O 1
ATOM 822 N N . ALA A 1 106 ? -8.680 6.775 -2.295 1.00 98.19 106 ALA A N 1
ATOM 823 C CA . ALA A 1 106 ? -9.657 6.352 -1.303 1.00 98.19 106 ALA A CA 1
ATOM 824 C C . ALA A 1 106 ? -9.810 4.826 -1.249 1.00 98.19 106 ALA A C 1
ATOM 826 O O . ALA A 1 106 ? -10.015 4.281 -0.166 1.00 98.19 106 ALA A O 1
ATOM 827 N N . ILE A 1 107 ? -9.711 4.129 -2.385 1.00 98.69 107 ILE A N 1
ATOM 828 C CA . ILE A 1 107 ? -9.726 2.662 -2.438 1.00 98.69 107 ILE A CA 1
ATOM 829 C C . ILE A 1 107 ? -8.467 2.093 -1.782 1.00 98.69 107 ILE A C 1
ATOM 831 O O . ILE A 1 107 ? -8.581 1.105 -1.056 1.00 98.69 107 ILE A O 1
ATOM 835 N N . HIS A 1 108 ? -7.298 2.708 -1.970 1.00 98.69 108 HIS A N 1
ATOM 836 C CA . HIS A 1 108 ? -6.064 2.266 -1.319 1.00 98.69 108 HIS A CA 1
ATOM 837 C C . HIS A 1 108 ? -6.151 2.412 0.201 1.00 98.69 108 HIS A C 1
ATOM 839 O O . HIS A 1 108 ? -5.989 1.431 0.928 1.00 98.69 108 HIS A O 1
ATOM 845 N N . LEU A 1 109 ? -6.508 3.605 0.685 1.00 98.62 109 LEU A N 1
ATOM 8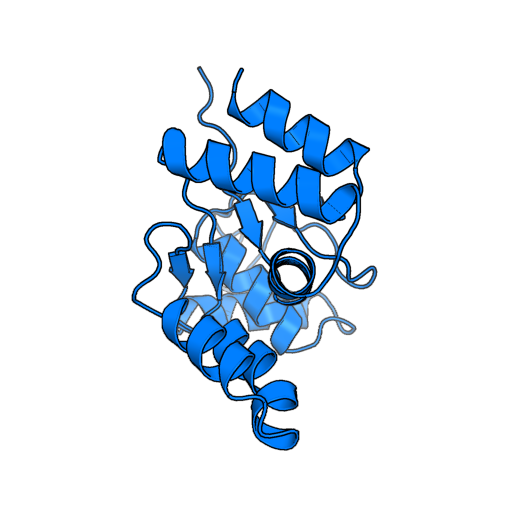46 C CA . LEU A 1 109 ? -6.696 3.873 2.114 1.00 98.62 109 LEU A CA 1
ATOM 847 C C . LEU A 1 109 ? -7.761 2.947 2.724 1.00 98.62 109 LEU A C 1
ATOM 849 O O . LEU A 1 109 ? -7.558 2.355 3.783 1.00 98.62 109 LEU A O 1
ATOM 853 N N . ALA A 1 110 ? -8.882 2.747 2.028 1.00 98.62 110 ALA A N 1
ATOM 854 C CA . ALA A 1 110 ? -9.929 1.834 2.472 1.00 98.62 110 ALA A CA 1
ATOM 855 C C . ALA A 1 110 ? -9.470 0.372 2.511 1.00 98.62 110 ALA A C 1
ATOM 857 O O . ALA A 1 110 ? -9.832 -0.358 3.433 1.00 98.62 110 ALA A O 1
ATOM 858 N N . SER A 1 111 ? -8.677 -0.063 1.531 1.00 98.75 111 SER A N 1
ATOM 859 C CA . SER A 1 111 ? -8.114 -1.415 1.483 1.00 98.75 111 SER A CA 1
ATOM 860 C C . SER A 1 111 ? -7.168 -1.650 2.661 1.00 98.75 111 SER A C 1
ATOM 862 O O . SER A 1 111 ? -7.278 -2.680 3.327 1.00 98.75 111 SER A O 1
ATOM 864 N N . ALA A 1 112 ? -6.319 -0.669 2.981 1.00 98.69 112 ALA A N 1
ATOM 865 C CA . ALA A 1 112 ? -5.446 -0.688 4.152 1.00 98.69 112 ALA A CA 1
ATOM 866 C C . ALA A 1 112 ? -6.243 -0.806 5.461 1.00 98.69 112 ALA A C 1
ATOM 868 O O . ALA A 1 112 ? -5.970 -1.688 6.277 1.00 98.69 112 ALA A O 1
ATOM 869 N N . ILE A 1 113 ? -7.294 0.006 5.625 1.00 98.50 113 ILE A N 1
ATOM 870 C CA . ILE A 1 113 ? -8.187 -0.052 6.793 1.00 98.50 113 ILE A CA 1
ATOM 871 C C . ILE A 1 113 ? -8.871 -1.422 6.902 1.00 98.50 113 ILE A C 1
ATOM 873 O O . ILE A 1 113 ? -8.938 -1.999 7.986 1.00 98.50 113 ILE A O 1
ATOM 877 N N . VAL A 1 114 ? -9.376 -1.977 5.794 1.00 98.38 114 VAL A N 1
ATOM 878 C CA . VAL A 1 114 ? -10.043 -3.291 5.792 1.00 98.38 114 VAL A CA 1
ATOM 879 C C . VAL A 1 114 ? -9.080 -4.423 6.150 1.00 98.38 114 VAL A C 1
ATOM 881 O O . VAL A 1 114 ? -9.491 -5.349 6.850 1.00 98.38 114 VAL A O 1
ATOM 884 N N . ALA A 1 115 ? -7.820 -4.341 5.718 1.00 97.88 115 ALA A N 1
ATOM 885 C CA . ALA A 1 115 ? -6.766 -5.291 6.076 1.00 97.88 115 ALA A CA 1
ATOM 886 C C . ALA A 1 115 ? -6.244 -5.124 7.520 1.00 97.88 115 ALA A C 1
ATOM 888 O O . ALA A 1 115 ? -5.499 -5.976 8.021 1.00 97.88 115 ALA A O 1
ATOM 889 N N . GLY A 1 116 ? -6.650 -4.051 8.208 1.00 97.56 116 GLY A N 1
ATOM 890 C CA . GLY A 1 116 ? -6.171 -3.709 9.544 1.00 97.56 116 GLY A CA 1
ATOM 891 C C . GLY A 1 116 ? -4.722 -3.223 9.547 1.00 97.56 116 GLY A C 1
ATOM 892 O O . GLY A 1 116 ? -4.014 -3.450 10.530 1.00 97.56 116 GLY A O 1
ATOM 893 N N . CYS A 1 117 ? -4.264 -2.614 8.450 1.00 98.38 117 CYS A N 1
ATOM 894 C CA . CYS A 1 117 ? -2.954 -1.979 8.382 1.00 98.38 117 CYS A CA 1
ATOM 895 C C . CYS A 1 117 ? -2.884 -0.784 9.336 1.00 98.38 117 CYS A C 1
ATOM 897 O O . CYS A 1 117 ? -3.862 -0.061 9.502 1.00 98.38 117 CYS A O 1
ATOM 899 N N . GLY A 1 118 ? -1.722 -0.607 9.965 1.00 97.62 118 GLY A N 1
ATOM 900 C CA . GLY A 1 118 ? -1.424 0.562 10.801 1.00 97.62 118 GLY A CA 1
ATOM 901 C C . GLY A 1 118 ? -0.498 1.562 10.110 1.00 97.62 118 GLY A C 1
ATOM 902 O O . GLY A 1 118 ? -0.465 2.727 10.483 1.00 97.62 118 GLY A O 1
ATOM 903 N N . VAL A 1 119 ? 0.227 1.120 9.077 1.00 98.19 119 VAL A N 1
ATOM 904 C CA . VAL A 1 119 ? 1.137 1.960 8.293 1.00 98.19 119 VAL A CA 1
ATOM 905 C C . VAL A 1 119 ? 0.784 1.846 6.817 1.00 98.19 119 VAL A C 1
ATOM 907 O O . VAL A 1 119 ? 0.600 0.744 6.296 1.00 98.19 119 VAL A O 1
ATOM 910 N N . PHE A 1 120 ? 0.715 2.988 6.144 1.00 98.62 120 PHE A N 1
ATOM 911 C CA . PHE A 1 120 ? 0.491 3.122 4.713 1.00 98.62 120 PHE A CA 1
ATOM 912 C C . PHE A 1 120 ? 1.713 3.778 4.073 1.00 98.62 120 PHE A C 1
ATOM 914 O O . PHE A 1 120 ? 1.962 4.961 4.288 1.00 98.62 120 PHE A O 1
ATOM 921 N N . LEU A 1 121 ? 2.478 3.030 3.285 1.00 98.50 121 LEU A N 1
ATOM 922 C CA . LEU A 1 121 ? 3.621 3.574 2.558 1.00 98.50 121 LEU A CA 1
ATOM 923 C C . LEU A 1 121 ? 3.162 4.148 1.217 1.00 98.50 121 LEU A C 1
ATOM 925 O O . LEU A 1 121 ? 2.557 3.432 0.418 1.00 98.50 121 LEU A O 1
ATOM 929 N N . SER A 1 122 ? 3.464 5.425 0.968 1.00 98.25 122 SER A N 1
ATOM 930 C CA . SER A 1 122 ? 3.242 6.083 -0.326 1.00 98.25 122 SER A CA 1
ATOM 931 C C . SER A 1 122 ? 4.102 7.328 -0.498 1.00 98.25 122 SER A C 1
ATOM 933 O O . SER A 1 122 ? 4.306 8.102 0.439 1.00 98.25 122 SER A O 1
ATOM 935 N N . ALA A 1 123 ? 4.550 7.576 -1.726 1.00 97.06 123 ALA A N 1
ATOM 936 C CA . ALA A 1 123 ? 5.210 8.823 -2.100 1.00 97.06 123 ALA A CA 1
ATOM 937 C C . ALA A 1 123 ? 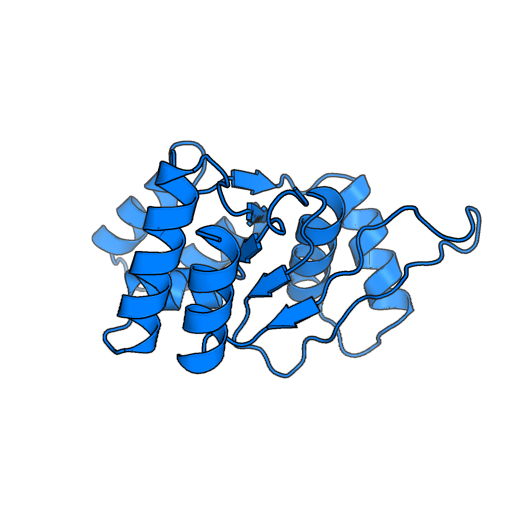4.238 10.011 -2.307 1.00 97.06 123 ALA A C 1
ATOM 939 O O . ALA A 1 123 ? 4.695 11.142 -2.454 1.00 97.06 123 ALA A O 1
ATOM 940 N N . ASP A 1 124 ? 2.914 9.800 -2.315 1.00 94.38 124 ASP A N 1
ATOM 941 C CA . ASP A 1 124 ? 1.942 10.860 -2.628 1.00 94.38 124 ASP A CA 1
ATOM 942 C C . ASP A 1 124 ? 1.675 11.805 -1.444 1.00 94.38 124 ASP A C 1
ATOM 944 O O . ASP A 1 124 ? 0.967 11.465 -0.490 1.00 94.38 124 ASP A O 1
ATOM 948 N N . THR A 1 125 ? 2.186 13.034 -1.536 1.00 91.31 125 THR A N 1
ATOM 949 C CA . THR A 1 125 ? 2.037 14.089 -0.521 1.00 91.31 125 THR A CA 1
ATOM 950 C C . THR A 1 125 ? 0.597 14.567 -0.309 1.00 91.31 125 THR A C 1
ATOM 952 O O . THR A 1 125 ? 0.327 15.242 0.684 1.00 91.31 125 THR A O 1
ATOM 955 N N . GLY A 1 126 ? -0.338 14.203 -1.191 1.00 90.62 126 GLY A N 1
ATOM 956 C CA . GLY A 1 126 ? -1.767 14.481 -1.057 1.00 90.62 126 GLY A CA 1
ATOM 957 C C . GLY A 1 126 ? -2.510 13.567 -0.077 1.00 90.62 126 GLY A C 1
ATOM 958 O O . GLY A 1 126 ? -3.649 13.874 0.282 1.00 90.62 126 GLY A O 1
ATOM 959 N N . LEU A 1 127 ? -1.889 12.468 0.365 1.00 93.81 127 LEU A N 1
ATOM 960 C CA . LEU A 1 127 ? -2.465 11.528 1.332 1.00 93.81 127 LEU A CA 1
ATOM 961 C C . LEU A 1 127 ? -2.123 11.920 2.771 1.00 93.81 127 LEU A C 1
ATOM 963 O O . LEU A 1 127 ? -1.032 12.422 3.047 1.00 93.81 127 LEU A O 1
ATOM 967 N N . SER A 1 128 ? -3.053 11.665 3.687 1.00 93.75 128 SER A N 1
ATOM 968 C CA . SER A 1 128 ? -2.943 12.014 5.107 1.00 93.75 128 SER A CA 1
ATOM 969 C C . SER A 1 128 ? -3.440 10.876 5.992 1.00 93.75 128 SER A C 1
ATOM 971 O O . SER A 1 128 ? -4.169 9.998 5.524 1.00 93.75 128 SER A O 1
ATOM 973 N N . ASP A 1 129 ? -3.046 10.926 7.261 1.00 96.88 129 ASP A N 1
ATOM 974 C CA 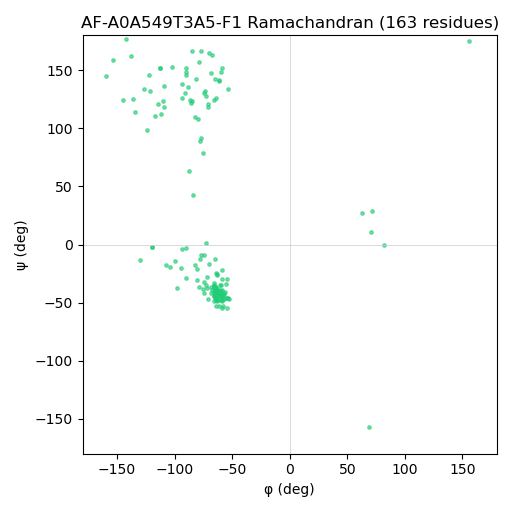. ASP A 1 129 ? -3.406 9.946 8.283 1.00 96.88 129 ASP A CA 1
ATOM 975 C C . ASP A 1 129 ? -4.923 9.832 8.475 1.00 96.88 129 ASP A C 1
ATOM 977 O O . ASP A 1 129 ? -5.685 10.780 8.253 1.00 96.88 129 ASP A O 1
ATOM 981 N N . ILE A 1 130 ? -5.360 8.649 8.908 1.00 96.94 130 ILE A N 1
ATOM 982 C CA . ILE A 1 130 ? -6.749 8.375 9.273 1.00 96.94 130 ILE A CA 1
ATOM 983 C C . ILE A 1 130 ? -6.775 7.841 10.701 1.00 96.94 130 ILE A C 1
ATOM 985 O O . ILE A 1 130 ? -6.573 6.649 10.935 1.00 96.94 130 ILE A O 1
ATOM 989 N N . ASP A 1 131 ? -7.079 8.723 11.649 1.00 96.81 131 ASP A N 1
ATOM 990 C CA . ASP A 1 131 ? -7.191 8.367 13.068 1.00 96.81 131 ASP A CA 1
ATOM 991 C C . ASP A 1 131 ? -8.520 7.682 13.394 1.00 96.81 131 ASP A C 1
ATOM 993 O O . ASP A 1 131 ? -8.602 6.772 14.222 1.00 96.81 131 ASP A O 1
ATOM 997 N N . GLU A 1 132 ? -9.592 8.122 12.736 1.00 96.12 132 GLU A N 1
ATOM 998 C CA . GLU A 1 132 ? -10.930 7.593 12.936 1.00 96.12 132 GLU A CA 1
ATOM 999 C C . GLU A 1 132 ? -11.813 7.755 11.702 1.00 96.12 132 GLU A C 1
ATOM 1001 O O . GLU A 1 132 ? -11.585 8.593 10.832 1.00 96.12 132 GLU A O 1
ATOM 1006 N N . LEU A 1 133 ? -12.863 6.937 11.645 1.00 95.94 133 LEU A N 1
ATOM 1007 C CA . LEU A 1 133 ? -13.868 7.004 10.597 1.00 95.94 133 LEU A CA 1
ATOM 1008 C C . LEU A 1 133 ? -15.255 6.866 11.219 1.00 95.94 133 LEU A C 1
ATOM 1010 O O . LEU A 1 133 ? -15.533 5.896 11.924 1.00 95.94 133 LEU A O 1
ATOM 1014 N N . VAL A 1 134 ? -16.134 7.830 10.952 1.00 96.62 134 VAL A N 1
ATOM 1015 C CA . VAL A 1 134 ? -17.491 7.868 11.507 1.00 96.62 134 VAL A CA 1
ATOM 1016 C C . VAL A 1 134 ? -18.498 7.703 10.378 1.00 96.62 134 VAL A C 1
ATOM 1018 O O . VAL A 1 134 ? -18.544 8.491 9.437 1.00 96.62 134 VAL A O 1
ATOM 1021 N N . HIS A 1 135 ? -19.321 6.664 10.467 1.00 96.69 135 HIS A N 1
ATOM 1022 C CA . HIS A 1 135 ? -20.428 6.445 9.548 1.00 96.69 135 HIS A CA 1
ATOM 1023 C C . HIS A 1 135 ? -21.695 7.116 10.108 1.00 96.69 135 HIS A C 1
ATOM 1025 O O . HIS A 1 135 ? -22.073 6.819 11.244 1.00 96.69 135 HIS A O 1
ATOM 1031 N N . PRO A 1 136 ? -22.433 7.929 9.328 1.00 94.81 136 PRO A N 1
ATOM 1032 C CA . PRO A 1 136 ? -23.541 8.747 9.841 1.00 94.81 136 PRO A CA 1
ATOM 1033 C C . PRO A 1 136 ? -24.665 7.937 10.505 1.00 94.81 136 PRO A C 1
ATOM 1035 O O . PRO A 1 136 ? -25.302 8.413 11.433 1.00 94.81 136 PRO A O 1
ATOM 1038 N N . LEU A 1 137 ? -24.884 6.693 10.063 1.00 96.56 137 LEU A N 1
ATOM 1039 C CA . LEU A 1 137 ? -25.893 5.792 10.645 1.00 96.56 137 LEU A CA 1
ATOM 1040 C C . LEU A 1 137 ? -25.341 4.756 11.637 1.00 96.56 137 LEU A C 1
ATOM 1042 O O . LEU A 1 137 ? -26.120 4.080 12.296 1.00 96.56 137 LEU A O 1
ATOM 1046 N N . ARG A 1 138 ? -24.018 4.547 11.684 1.00 94.88 138 ARG A N 1
ATOM 1047 C CA . ARG A 1 138 ? -23.398 3.443 12.455 1.00 94.88 138 ARG A CA 1
ATOM 1048 C C . ARG A 1 138 ? -22.430 3.941 13.529 1.00 94.88 138 ARG A C 1
ATOM 1050 O O . ARG A 1 138 ? -21.881 3.131 14.263 1.00 94.88 138 ARG A O 1
ATOM 1057 N N . GLY A 1 139 ? -22.225 5.254 13.617 1.00 96.56 139 GLY A N 1
ATOM 1058 C CA . GLY A 1 139 ? -21.256 5.860 14.516 1.00 96.56 139 GLY A CA 1
ATOM 1059 C C . GLY A 1 139 ? -19.814 5.555 14.113 1.00 96.56 139 GLY A C 1
ATOM 1060 O O . GLY A 1 139 ? -19.510 5.284 12.946 1.00 96.56 139 GLY A O 1
ATOM 1061 N N . LYS A 1 140 ? -18.917 5.641 15.096 1.00 96.75 140 LYS A N 1
ATOM 1062 C CA . LYS A 1 140 ? -17.484 5.392 14.928 1.00 96.75 140 LYS A CA 1
ATOM 1063 C C . LYS A 1 140 ? -17.236 3.935 14.536 1.00 96.75 140 LYS A C 1
ATOM 1065 O O . LYS A 1 140 ? -17.683 3.013 15.215 1.00 96.75 140 LYS A O 1
ATOM 1070 N N . LEU A 1 141 ? -16.523 3.733 13.434 1.00 96.38 141 LEU A N 1
ATOM 1071 C CA . LEU A 1 141 ? -16.141 2.412 12.954 1.00 96.38 141 LEU A CA 1
ATOM 1072 C C . LEU A 1 141 ? -14.897 1.912 13.707 1.00 96.38 141 LEU A C 1
ATOM 1074 O O . LEU A 1 141 ? -13.994 2.705 13.981 1.00 96.38 141 LEU A O 1
ATOM 1078 N N . PRO A 1 142 ? -14.814 0.606 14.019 1.00 95.44 142 PRO A N 1
ATOM 1079 C CA . PRO A 1 142 ? -13.637 0.025 14.650 1.00 95.44 142 PRO A CA 1
ATOM 1080 C C . PRO A 1 142 ? -12.536 -0.150 13.599 1.00 95.44 142 PRO A C 1
ATOM 1082 O O . PRO A 1 142 ? -12.492 -1.160 12.894 1.00 95.44 142 PRO A O 1
ATOM 1085 N N . ILE A 1 143 ? -11.678 0.858 13.466 1.00 96.06 143 ILE A N 1
ATOM 1086 C CA . ILE A 1 143 ? -10.509 0.828 12.585 1.00 96.06 143 ILE A CA 1
ATOM 1087 C C . ILE A 1 143 ? -9.224 0.836 13.410 1.00 96.06 143 ILE A C 1
ATOM 1089 O O . ILE A 1 143 ? -9.186 1.391 14.508 1.00 96.06 143 ILE A O 1
ATOM 1093 N N . THR A 1 144 ? -8.168 0.249 12.856 1.00 96.38 144 THR A N 1
ATOM 1094 C CA . THR A 1 144 ? -6.802 0.577 13.267 1.00 96.38 144 THR A CA 1
ATOM 1095 C C . THR A 1 144 ? -6.475 1.964 12.707 1.00 96.38 144 THR A C 1
ATOM 1097 O O . THR A 1 144 ? -6.679 2.150 11.504 1.00 96.38 144 THR A O 1
ATOM 1100 N N . PRO A 1 145 ? -6.004 2.927 13.524 1.00 97.12 145 PRO A N 1
ATOM 1101 C CA . PRO A 1 145 ? -5.488 4.188 13.005 1.00 97.12 145 PRO A CA 1
ATOM 1102 C C . PRO A 1 145 ? -4.406 3.928 11.959 1.00 97.12 145 PRO A C 1
ATOM 1104 O O . PRO A 1 145 ? -3.539 3.074 12.162 1.00 97.12 145 PRO A O 1
ATOM 1107 N N . LEU A 1 146 ? -4.492 4.630 10.837 1.00 98.06 146 LEU A N 1
ATOM 1108 C CA . LEU A 1 146 ? -3.620 4.427 9.690 1.00 98.06 146 LEU A CA 1
ATOM 1109 C C . LEU A 1 146 ? -2.710 5.641 9.523 1.00 98.06 146 LEU A C 1
ATOM 1111 O O . LEU A 1 146 ? -3.183 6.717 9.161 1.00 98.06 146 LEU A O 1
ATOM 1115 N N . THR A 1 147 ? -1.413 5.449 9.742 1.00 98.06 147 THR A N 1
ATOM 1116 C CA . THR A 1 147 ? -0.397 6.488 9.538 1.00 98.06 147 THR A CA 1
ATOM 1117 C C . THR A 1 147 ? 0.201 6.377 8.141 1.00 98.06 147 THR A C 1
ATOM 1119 O O . THR A 1 147 ? 0.701 5.316 7.753 1.00 98.06 147 THR A O 1
ATOM 1122 N N . VAL A 1 148 ? 0.175 7.470 7.384 1.00 97.88 148 VAL A N 1
ATOM 1123 C CA . VAL A 1 148 ? 0.794 7.580 6.064 1.00 97.88 148 VAL A CA 1
ATOM 1124 C C . VAL A 1 148 ? 2.264 7.946 6.228 1.00 97.88 148 VAL A C 1
ATOM 1126 O O . VAL A 1 148 ? 2.617 8.967 6.811 1.00 97.88 148 VAL A O 1
ATOM 1129 N N . GLN A 1 149 ? 3.136 7.114 5.675 1.00 98.00 149 GLN A N 1
ATOM 1130 C CA . GLN A 1 149 ? 4.581 7.266 5.747 1.00 98.00 149 GLN A CA 1
ATOM 1131 C C . GLN A 1 149 ? 5.195 7.339 4.349 1.00 98.00 149 GLN A C 1
ATOM 1133 O O . GLN A 1 149 ? 4.715 6.7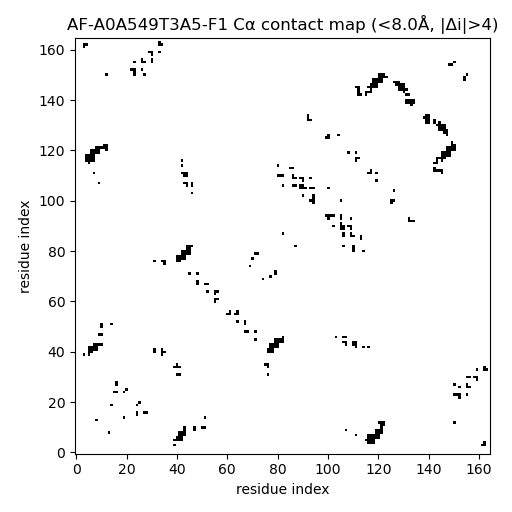15 3.397 1.00 98.00 149 GLN A O 1
ATOM 1138 N N . ARG A 1 150 ? 6.257 8.136 4.220 1.00 97.31 150 ARG A N 1
ATOM 1139 C CA . ARG A 1 150 ? 6.980 8.328 2.959 1.00 97.31 150 ARG A CA 1
ATOM 1140 C C . ARG A 1 150 ? 8.096 7.295 2.836 1.00 97.31 150 ARG A C 1
ATOM 1142 O O . ARG A 1 150 ? 8.648 6.885 3.851 1.00 97.31 150 ARG A O 1
ATOM 1149 N N . PRO A 1 151 ? 8.440 6.848 1.620 1.00 96.12 151 PRO A N 1
ATOM 1150 C CA . PRO A 1 151 ? 9.470 5.833 1.438 1.00 96.12 151 PRO A CA 1
ATOM 1151 C C . PRO A 1 151 ? 10.883 6.436 1.417 1.00 96.12 151 PRO A C 1
ATOM 1153 O O . PRO A 1 151 ? 11.687 6.069 0.569 1.00 96.12 151 PRO A O 1
ATOM 1156 N N . ASP A 1 152 ? 11.176 7.384 2.309 1.00 95.88 152 ASP A N 1
ATOM 1157 C CA . ASP A 1 152 ? 12.538 7.889 2.499 1.00 95.88 152 ASP A CA 1
ATOM 1158 C C . ASP A 1 152 ? 13.378 6.926 3.354 1.00 95.88 152 ASP A C 1
ATOM 1160 O O . ASP A 1 152 ? 12.852 6.109 4.117 1.00 95.88 152 ASP A O 1
ATOM 1164 N N . GLU A 1 153 ? 14.705 7.001 3.212 1.00 94.62 153 GLU A N 1
ATOM 1165 C CA . GLU A 1 153 ? 15.632 6.096 3.902 1.00 94.62 153 GLU A CA 1
ATOM 1166 C C . GLU A 1 153 ? 15.453 6.075 5.439 1.00 94.62 153 GLU A C 1
ATOM 1168 O O . GLU A 1 153 ? 15.379 4.970 5.993 1.00 94.62 153 GLU A O 1
ATOM 1173 N N . PRO A 1 154 ? 15.329 7.216 6.152 1.00 96.56 154 PRO A N 1
ATOM 1174 C CA . PRO A 1 154 ? 15.088 7.213 7.598 1.00 96.56 154 PRO A CA 1
ATOM 1175 C C . PRO A 1 154 ? 13.813 6.465 8.002 1.00 96.56 154 PRO A C 1
ATOM 1177 O O . PRO A 1 154 ? 13.820 5.672 8.952 1.00 96.56 154 PRO A O 1
ATOM 1180 N N . THR A 1 155 ? 12.725 6.680 7.263 1.00 96.44 155 THR A N 1
ATOM 1181 C CA . THR A 1 155 ? 11.435 6.037 7.521 1.00 96.44 155 THR A CA 1
ATOM 1182 C C . THR A 1 155 ? 11.515 4.529 7.303 1.00 96.44 155 THR A C 1
ATOM 1184 O O . THR A 1 155 ? 11.130 3.751 8.179 1.00 96.44 155 THR A O 1
ATOM 1187 N N . LEU A 1 156 ? 12.078 4.092 6.174 1.00 97.25 156 LEU A N 1
ATOM 1188 C CA . LEU A 1 156 ? 12.240 2.669 5.862 1.00 97.25 156 LEU A CA 1
ATOM 1189 C C . LEU A 1 156 ? 13.158 1.960 6.866 1.00 97.25 156 LEU A C 1
ATOM 1191 O O . LEU A 1 156 ? 12.880 0.825 7.252 1.00 97.25 156 LEU A O 1
ATOM 1195 N N . THR A 1 157 ? 14.210 2.639 7.327 1.00 95.62 157 THR A N 1
ATOM 1196 C CA . THR A 1 157 ? 15.125 2.121 8.355 1.00 95.62 157 THR A CA 1
ATOM 1197 C C . THR A 1 157 ? 14.399 1.918 9.681 1.00 95.62 157 THR A C 1
ATOM 1199 O O . THR A 1 157 ? 14.452 0.830 10.248 1.00 95.62 157 THR A O 1
ATOM 1202 N N . THR A 1 158 ? 13.629 2.914 10.125 1.00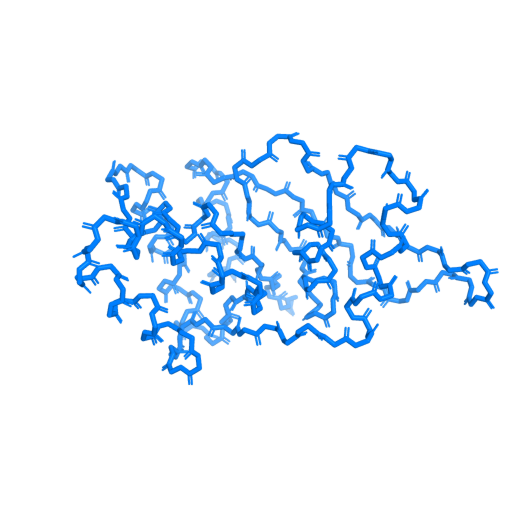 95.62 158 THR A N 1
ATOM 1203 C CA . THR A 1 158 ? 12.851 2.829 11.371 1.00 95.62 158 THR A CA 1
ATOM 1204 C C . THR A 1 158 ? 11.815 1.703 11.316 1.00 95.62 158 THR A C 1
ATOM 1206 O O . THR A 1 158 ? 11.638 0.962 12.285 1.00 95.62 158 THR A O 1
ATOM 1209 N N . LEU A 1 159 ? 11.132 1.533 10.178 1.00 95.50 159 LEU A N 1
ATOM 1210 C CA . LEU A 1 159 ? 10.180 0.437 9.987 1.00 95.50 159 LEU A CA 1
ATOM 1211 C C . LEU A 1 159 ? 10.859 -0.935 10.034 1.00 95.50 159 LEU A C 1
ATOM 1213 O O . LEU A 1 159 ? 10.313 -1.858 10.636 1.00 95.50 159 LEU A O 1
ATOM 1217 N N . LEU A 1 160 ? 12.039 -1.069 9.425 1.00 94.88 160 LEU A N 1
ATOM 1218 C CA . LEU A 1 160 ? 12.822 -2.303 9.450 1.00 94.88 160 LEU A CA 1
ATOM 1219 C C . LEU A 1 160 ? 13.280 -2.648 10.873 1.00 94.88 160 LEU A C 1
ATOM 1221 O O . LEU A 1 160 ? 13.104 -3.782 11.315 1.00 94.88 160 LEU A O 1
ATOM 1225 N N . GLU A 1 161 ? 13.817 -1.675 11.605 1.00 93.19 161 GLU A N 1
ATOM 1226 C CA . GLU A 1 161 ? 14.244 -1.852 12.996 1.00 93.19 161 GLU A CA 1
ATOM 1227 C C . GLU A 1 161 ? 13.067 -2.233 13.900 1.00 93.19 161 GLU A C 1
ATOM 1229 O O . GLU A 1 161 ? 13.156 -3.199 14.656 1.00 93.19 161 GLU A O 1
ATOM 1234 N N . SER A 1 162 ? 11.927 -1.546 13.767 1.00 91.12 162 SER A N 1
ATOM 1235 C CA . SER A 1 162 ? 10.714 -1.860 14.531 1.00 91.12 162 SER A CA 1
ATOM 1236 C C . SER A 1 162 ? 10.142 -3.244 14.223 1.00 91.12 162 SER A C 1
ATOM 1238 O O . SER A 1 162 ? 9.384 -3.773 15.036 1.00 91.12 162 SER A O 1
ATOM 1240 N N . LEU A 1 163 ? 10.417 -3.792 13.041 1.00 89.38 163 LEU A N 1
ATOM 1241 C CA . LEU A 1 163 ? 9.927 -5.100 12.629 1.00 89.38 163 LEU A CA 1
ATOM 1242 C C . LEU A 1 163 ? 10.772 -6.240 13.219 1.00 89.38 163 LEU A C 1
ATOM 1244 O O . LEU A 1 163 ? 10.241 -7.326 13.442 1.00 89.38 163 LEU A O 1
ATOM 1248 N N . ILE A 1 164 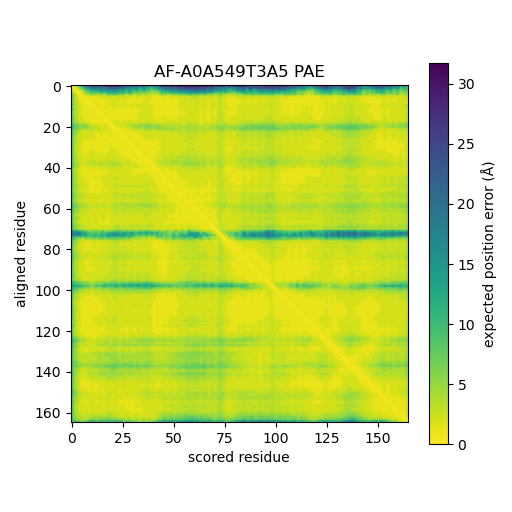? 12.066 -5.995 13.443 1.00 87.25 164 ILE A N 1
ATOM 1249 C CA . ILE A 1 164 ? 13.042 -6.992 13.911 1.00 87.25 164 ILE A CA 1
ATOM 1250 C C . ILE A 1 164 ? 13.219 -6.962 15.443 1.00 87.25 164 ILE A C 1
ATOM 1252 O O . ILE A 1 164 ? 13.685 -7.952 16.009 1.00 87.25 164 ILE A O 1
ATOM 1256 N N . ALA A 1 165 ? 12.848 -5.861 16.104 1.00 83.62 165 ALA A N 1
ATOM 1257 C CA . ALA A 1 165 ? 12.875 -5.708 17.565 1.00 83.62 165 ALA A CA 1
ATOM 1258 C C . ALA A 1 165 ? 11.859 -6.607 18.299 1.00 83.62 165 ALA A C 1
ATOM 1260 O O . ALA A 1 165 ? 12.231 -7.154 19.365 1.00 83.62 165 ALA A O 1
#

Secondary structure (DSSP, 8-state):
-PPPPPEEE-HHHHHHHHH--SHHHHHHHHHHHHHHHTT---EEETHHHHHHHHHHHHHT-HHHHHHHHHHTTT-TT-EEE---HHHHHHHHHHHHH-SS--HHHHHHHHHHHHHT-SEEE-S-TT---BS--EETTTEE-----BEEE---HHHHHHHHHHHH-

Foldseek 3Di:
DDAAFAEEEDLVNVCLCPPDDDLLNVLSVLLLVLCLVVVSAHEWEPVSLVVQVPVCVVVVVPVSNVVSVCCPPPDSRYHYQYQDPQLQVQLVQVCVVPVQQDSVNSSGVSSCFVVQGQEYEDQDPSDAWDQWTQDPVPGTDPTRTYGYDYSDNVRSVVSSVSNVD

Organism: NCBI:txid1387186

Mean predicted aligned error: 3.23 Å

Radius of gyration: 15.83 Å; Cα contacts (8 Å, |Δi|>4): 252; chains: 1; bounding box: 45×33×48 Å

Nearest PDB structures (foldseek):
  8wmm-assembly1_G  TM=7.084E-01  e=1.752E-04  Chryseobacterium
  1w8i-assembly1_A-2  TM=6.933E-01  e=3.536E-03  Archaeoglobus fulgidus DSM 4304
  5wzf-assembly1_A  TM=7.574E-01  e=7.272E-03  Mycobacterium tuberculosis H37Rv
  7vwo-assembly3_I  TM=7.044E-01  e=3.987E-03  Mycobacterium tuberculosis H37Rv
  5wz4-assembly1_B  TM=7.530E-01  e=1.687E-02  Mycobacterium tuberculosis H37Rv

Solvent-accessible surface area (backbone atoms only — not comparable to full-atom values): 9195 Å² total; per-residue (Å²): 133,82,79,64,76,40,43,22,47,35,61,67,42,56,45,37,61,72,76,51,85,52,71,42,29,55,40,46,51,51,36,53,51,50,24,46,76,72,68,56,55,30,32,33,36,52,64,41,59,65,64,65,42,52,62,28,63,76,68,66,38,59,71,58,42,56,51,57,55,49,44,62,94,66,37,91,59,50,43,70,36,72,90,39,73,67,27,54,51,44,17,49,51,52,37,73,78,29,93,82,56,48,70,69,59,24,42,44,55,18,31,29,42,74,72,50,15,33,34,34,38,36,78,61,84,90,64,71,64,41,77,77,52,71,42,97,89,72,44,74,54,97,61,48,45,29,43,62,38,53,69,45,56,71,51,36,48,52,53,39,52,60,65,74,109

pLDDT: mean 94.77, std 7.15, range [44.66, 98.75]

Sequence (165 aa):
MRSPARLYLDTNILILFKEIQGPEQERLAALLAACRSLGNIPFTSMLTYSELLVKPLANGNRDLIETYEGWMGRASWLNTVPISSKVLLIASLIRAGSRKTKLPDAIHLASAIVAGCGVFLSADTGLSDIDELVHPLRGKLPITPLTVQRPDEPTLTTLLESLIA

InterPro domains:
  IPR002716 PIN domain [PF01850] (8-132)
  IPR029060 PIN-like domain superfamily [SSF88723] (7-130)